Protein AF-A0A7C6WSE7-F1 (afdb_monomer_lite)

Secondary structure (DSSP, 8-state):
---TT--S----HHHHHHHHH--SS-----PPPTTTHHHHHHHHHHHHHHHHHHHTTTSTTHHHHHHHHHHHHHHHHHHHH--GGGTT-PPPTT---------TTT-GGGTS-PPP---SS-TTS-------TTSPPHHHHHHHHHHHS--

Sequence (151 aa):
MLQEGLYEQVIHELLAKQLEHDTQFDKVVDSIDEAEAFQVLTAYVSEVLQKGLFHLQGSKESLKAQIALCNDIIALVRKATCDAQYEPSAIDDRAQQLLALFHKQNSPYALTKESIPRPVTSLSASSLFTGSVHEPRLHVEFQKEIQSSDR

pLDDT: mean 84.42, std 9.94, range [54.88, 95.62]

Foldseek 3Di:
DDDPDDPLADCDPVNVVVVVPDPPDDDDDDDDDPVCCVVSVVVNVVVVLVVVLVVLPDDPCSLVVNLVVVQVVLVVVCVVVVDPVSVPVRDDPVSDDDQADDDCVPDPCVVDVDDQLAAPDDPVDDDDCPPDPPDDDPVSNVVSCVRRDDD

Radius of gyration: 21.93 Å; chains: 1; bounding box: 42×46×64 Å

Structure (mmCIF, N/CA/C/O backbone):
data_AF-A0A7C6WSE7-F1
#
_entry.id   AF-A0A7C6WSE7-F1
#
loop_
_atom_site.group_PDB
_atom_site.id
_atom_site.type_symbol
_atom_site.label_atom_id
_atom_site.label_alt_id
_atom_site.label_comp_id
_atom_site.label_asym_id
_atom_site.label_entity_id
_atom_site.label_seq_id
_atom_site.pdbx_PDB_ins_code
_atom_site.Cartn_x
_atom_site.Cartn_y
_atom_site.Cartn_z
_atom_site.occupancy
_atom_site.B_iso_or_equiv
_atom_site.auth_seq_id
_atom_site.auth_comp_id
_atom_site.auth_asym_id
_atom_site.auth_atom_id
_atom_site.pdbx_PDB_model_num
ATOM 1 N N . MET A 1 1 ? 2.726 15.880 -21.199 1.00 70.50 1 MET A N 1
ATOM 2 C CA . MET A 1 1 ? 4.090 16.272 -21.600 1.00 70.50 1 MET A CA 1
ATOM 3 C C . MET A 1 1 ? 5.019 15.765 -20.523 1.00 70.50 1 MET A C 1
ATOM 5 O O . MET A 1 1 ? 4.637 15.859 -19.359 1.00 70.50 1 MET A O 1
ATOM 9 N N . LEU A 1 2 ? 6.141 15.164 -20.912 1.00 85.19 2 LEU A N 1
ATOM 10 C CA . LEU A 1 2 ? 7.177 14.746 -19.971 1.00 85.19 2 LEU A CA 1
ATOM 11 C C . LEU A 1 2 ? 7.761 15.979 -19.271 1.00 85.19 2 LEU A C 1
ATOM 13 O O . LEU A 1 2 ? 7.714 17.087 -19.807 1.00 85.19 2 LEU A O 1
ATOM 17 N N . GLN A 1 3 ? 8.241 15.787 -18.048 1.00 87.12 3 GLN A N 1
ATOM 18 C CA . GLN A 1 3 ? 8.895 16.825 -17.259 1.00 87.12 3 GLN A CA 1
ATOM 19 C C . GLN A 1 3 ? 10.240 16.294 -16.775 1.00 87.12 3 GLN A C 1
ATOM 21 O O . GLN A 1 3 ? 10.383 15.097 -16.527 1.00 87.12 3 GLN A O 1
ATOM 26 N N . GLU A 1 4 ? 11.218 17.185 -16.646 1.00 87.75 4 GLU A N 1
ATOM 27 C CA . GLU A 1 4 ? 12.493 16.853 -16.014 1.00 87.75 4 GLU A CA 1
ATOM 28 C C . GLU A 1 4 ? 12.285 16.497 -14.535 1.00 87.75 4 GLU A C 1
ATOM 30 O O . GLU A 1 4 ? 11.332 16.951 -13.897 1.00 87.75 4 GLU A O 1
ATOM 35 N N . GLY A 1 5 ? 13.197 15.698 -13.979 1.00 89.50 5 GLY A N 1
ATOM 36 C CA . GLY A 1 5 ? 13.173 15.323 -12.564 1.00 89.50 5 GLY A CA 1
ATOM 37 C C . GLY A 1 5 ? 12.384 14.053 -12.230 1.00 89.50 5 GLY A C 1
ATOM 38 O O . GLY A 1 5 ? 12.143 13.787 -11.054 1.00 89.50 5 GLY A O 1
ATOM 39 N N . LEU A 1 6 ? 11.980 13.264 -13.230 1.00 91.12 6 LEU A N 1
ATOM 40 C CA . LEU A 1 6 ? 11.423 11.927 -13.010 1.00 91.12 6 LEU A CA 1
ATOM 41 C C . LEU A 1 6 ? 12.555 10.942 -12.683 1.00 91.12 6 LEU A C 1
ATOM 43 O O . LEU A 1 6 ? 13.423 10.696 -13.519 1.00 91.12 6 LEU A O 1
ATOM 47 N N . TYR A 1 7 ? 12.527 10.371 -11.478 1.00 91.25 7 TYR A N 1
ATOM 48 C CA . TYR A 1 7 ? 13.518 9.411 -10.987 1.00 91.25 7 TYR A CA 1
ATOM 49 C C . TYR A 1 7 ? 12.831 8.190 -10.371 1.00 91.25 7 TYR A C 1
ATOM 51 O O . TYR A 1 7 ? 11.758 8.322 -9.784 1.00 91.25 7 TYR A O 1
ATOM 59 N N . GLU A 1 8 ? 13.460 7.019 -10.522 1.00 89.50 8 GLU A N 1
ATOM 60 C CA . GLU A 1 8 ? 13.065 5.755 -9.870 1.00 89.50 8 GLU A CA 1
ATOM 61 C C . GLU A 1 8 ? 11.589 5.361 -10.086 1.00 89.50 8 GLU A C 1
ATOM 63 O O . GLU A 1 8 ? 10.931 4.798 -9.214 1.00 89.50 8 GLU A O 1
ATOM 68 N N . GLN A 1 9 ? 11.048 5.658 -11.272 1.00 91.62 9 GLN A N 1
ATOM 69 C CA . GLN A 1 9 ? 9.671 5.317 -11.626 1.00 91.62 9 GLN A CA 1
ATOM 70 C C . GLN A 1 9 ? 9.589 4.007 -12.404 1.00 91.62 9 GLN A C 1
ATOM 72 O O . GLN A 1 9 ? 10.356 3.764 -13.337 1.00 91.62 9 GLN A O 1
ATOM 77 N N . VAL A 1 10 ? 8.573 3.200 -12.094 1.00 95.62 10 VAL A N 1
ATOM 78 C CA . VAL A 1 10 ? 8.198 2.069 -12.946 1.00 95.62 10 VAL A CA 1
ATOM 79 C C . VAL A 1 10 ? 7.680 2.603 -14.281 1.00 95.62 10 VAL A C 1
ATOM 81 O O . VAL A 1 10 ? 6.714 3.370 -14.333 1.00 95.62 10 VAL A O 1
ATOM 84 N N . ILE A 1 11 ? 8.298 2.163 -15.378 1.00 94.94 11 ILE A N 1
ATOM 85 C CA . ILE A 1 11 ? 7.869 2.512 -16.734 1.00 94.94 11 ILE A CA 1
ATOM 86 C C . ILE A 1 11 ? 6.569 1.767 -17.059 1.00 94.94 11 ILE A C 1
ATOM 88 O O . ILE A 1 11 ? 6.568 0.630 -17.524 1.00 94.94 11 ILE A O 1
ATOM 92 N N . HIS A 1 12 ? 5.440 2.421 -16.801 1.00 93.94 12 HIS A N 1
ATOM 93 C CA . HIS A 1 12 ? 4.106 1.923 -17.130 1.00 93.94 12 HIS A CA 1
ATOM 94 C C . HIS A 1 12 ? 3.700 2.268 -18.571 1.00 93.94 12 HIS A C 1
ATOM 96 O O . HIS A 1 12 ? 4.307 3.124 -19.208 1.00 93.94 12 HIS A O 1
ATOM 102 N N . GLU A 1 13 ? 2.618 1.671 -19.079 1.00 94.06 13 GLU A N 1
ATOM 103 C CA . GLU A 1 13 ? 2.243 1.737 -20.505 1.00 94.06 13 GLU A CA 1
ATOM 104 C C . GLU A 1 13 ? 2.190 3.166 -21.082 1.00 94.06 13 GLU A C 1
ATOM 106 O O . GLU A 1 13 ? 2.736 3.437 -22.151 1.00 94.06 13 GLU A O 1
ATOM 111 N N . LEU A 1 14 ? 1.561 4.106 -20.366 1.00 92.56 14 LEU A N 1
ATOM 112 C CA . LEU A 1 14 ? 1.507 5.507 -20.798 1.00 92.56 14 LEU A CA 1
ATOM 113 C C . LEU A 1 14 ? 2.893 6.179 -20.819 1.00 92.56 14 LEU A C 1
ATOM 115 O O . LEU A 1 14 ? 3.176 6.928 -21.752 1.00 92.56 14 LEU A O 1
ATOM 119 N N . LEU A 1 15 ? 3.746 5.912 -19.824 1.00 93.94 15 LEU A N 1
ATOM 120 C CA . LEU A 1 15 ? 5.091 6.483 -19.745 1.00 93.94 15 LEU A CA 1
ATOM 121 C C . LEU A 1 15 ? 5.992 5.886 -20.831 1.00 93.94 15 LEU A C 1
ATOM 123 O O . LEU A 1 15 ? 6.702 6.633 -21.491 1.00 93.94 15 LEU A O 1
ATOM 127 N N . ALA A 1 16 ? 5.893 4.579 -21.094 1.00 94.00 16 ALA A N 1
ATOM 128 C CA . ALA A 1 16 ? 6.590 3.923 -22.201 1.00 94.00 16 ALA A CA 1
ATOM 129 C C . ALA A 1 16 ? 6.277 4.611 -23.539 1.00 94.00 16 ALA A C 1
ATOM 131 O O . ALA A 1 16 ? 7.186 5.058 -24.234 1.00 94.00 16 ALA A O 1
ATOM 132 N N . LYS A 1 17 ? 4.985 4.807 -23.839 1.00 93.12 17 LYS A N 1
ATOM 133 C CA . LYS A 1 17 ? 4.539 5.527 -25.041 1.00 93.12 17 LYS A CA 1
ATOM 134 C C . LYS A 1 17 ? 5.096 6.949 -25.089 1.00 93.12 17 LYS A C 1
ATOM 136 O O . LYS A 1 17 ? 5.574 7.379 -26.131 1.00 93.12 17 LYS A O 1
ATOM 141 N N . GLN A 1 18 ? 5.058 7.690 -23.985 1.00 92.62 18 GLN A N 1
ATOM 142 C CA . GLN A 1 18 ? 5.610 9.048 -23.943 1.00 92.62 18 GLN A CA 1
ATOM 143 C C . GLN A 1 18 ? 7.127 9.064 -24.199 1.00 92.62 18 GLN A C 1
ATOM 145 O O . GLN A 1 18 ? 7.584 9.862 -25.009 1.00 92.62 18 GLN A O 1
ATOM 150 N N . LEU A 1 19 ? 7.882 8.147 -23.587 1.00 92.50 19 LEU A N 1
ATOM 151 C CA . LEU A 1 19 ? 9.338 8.010 -23.744 1.00 92.50 19 LEU A CA 1
ATOM 152 C C . LEU A 1 19 ? 9.778 7.497 -25.127 1.00 92.50 19 LEU A C 1
ATOM 154 O O . LEU A 1 19 ? 10.969 7.535 -25.438 1.00 92.50 19 LEU A O 1
ATOM 158 N N . GLU A 1 20 ? 8.869 6.929 -25.918 1.00 90.88 20 GLU A N 1
ATOM 159 C CA . GLU A 1 20 ? 9.123 6.513 -27.305 1.00 90.88 20 GLU A CA 1
ATOM 160 C C . GLU A 1 20 ? 8.914 7.653 -28.304 1.00 90.88 20 GLU A C 1
ATOM 162 O O . GLU A 1 20 ? 9.624 7.729 -29.304 1.00 90.88 20 GLU A O 1
ATOM 167 N N . HIS A 1 21 ? 7.933 8.523 -28.052 1.00 88.31 21 HIS A N 1
ATOM 168 C CA . HIS A 1 21 ? 7.556 9.589 -28.983 1.00 88.31 21 HIS A CA 1
ATOM 169 C C . HIS A 1 21 ? 8.295 10.905 -28.721 1.00 88.31 21 HIS A C 1
ATOM 171 O O . HIS A 1 21 ? 8.381 11.741 -29.620 1.00 88.31 21 HIS A O 1
ATOM 177 N N . ASP A 1 22 ? 8.790 11.114 -27.502 1.00 86.06 22 ASP A N 1
ATOM 178 C CA . ASP A 1 22 ? 9.491 12.335 -27.128 1.00 86.06 22 ASP A CA 1
ATOM 179 C C . ASP A 1 22 ? 10.989 12.226 -27.440 1.00 86.06 22 ASP A C 1
ATOM 181 O O . ASP A 1 22 ? 11.687 11.352 -26.931 1.00 86.06 22 ASP A O 1
ATOM 185 N N . THR A 1 23 ? 11.478 13.118 -28.301 1.00 86.69 23 THR A N 1
ATOM 186 C CA . THR A 1 23 ? 12.893 13.207 -28.692 1.00 86.69 23 THR A CA 1
ATOM 187 C C . THR A 1 23 ? 13.626 14.346 -27.982 1.00 86.69 23 THR A C 1
ATOM 189 O O . THR A 1 23 ? 14.769 14.632 -28.328 1.00 86.69 23 THR A O 1
ATOM 192 N N . GLN A 1 24 ? 12.962 15.067 -27.072 1.00 90.75 24 GLN A N 1
ATOM 193 C CA . GLN A 1 24 ? 13.531 16.228 -26.378 1.00 90.75 24 GLN A CA 1
ATOM 194 C C . GLN A 1 24 ? 14.354 15.834 -25.149 1.00 90.75 24 GLN A C 1
ATOM 196 O O . GLN A 1 24 ? 15.184 16.624 -24.705 1.00 90.75 24 GLN A O 1
ATOM 201 N N . PHE A 1 25 ? 14.137 14.631 -24.616 1.00 89.81 25 PHE A N 1
ATOM 202 C CA . PHE A 1 25 ? 14.774 14.146 -23.397 1.00 89.81 25 PHE A CA 1
ATOM 203 C C . PHE A 1 25 ? 15.613 12.898 -23.670 1.00 89.81 25 PHE A C 1
ATOM 205 O O . PHE A 1 25 ? 15.157 11.963 -24.330 1.00 89.81 25 PHE A O 1
ATOM 212 N N . ASP A 1 26 ? 16.812 12.854 -23.093 1.00 89.75 26 ASP A N 1
ATOM 213 C CA . ASP A 1 26 ? 17.564 11.611 -22.938 1.00 89.75 26 ASP A CA 1
ATOM 214 C C . ASP A 1 26 ? 17.009 10.808 -21.753 1.00 89.75 26 ASP A C 1
ATOM 216 O O . ASP A 1 26 ? 16.529 11.370 -20.766 1.00 89.75 26 ASP A O 1
ATOM 220 N N . LYS A 1 27 ? 17.091 9.477 -21.834 1.00 90.31 27 LYS A N 1
ATOM 221 C CA . LYS A 1 27 ? 16.640 8.568 -20.773 1.00 90.31 27 LYS A CA 1
ATOM 222 C C . LYS A 1 27 ? 17.740 7.598 -20.375 1.00 90.31 27 LYS A C 1
ATOM 224 O O . LYS A 1 27 ? 18.434 7.050 -21.227 1.00 90.31 27 LYS A O 1
ATOM 229 N N . VAL A 1 28 ? 17.839 7.346 -19.076 1.00 93.19 28 VAL A N 1
ATOM 230 C CA . VAL A 1 28 ? 18.650 6.270 -18.506 1.00 93.19 28 VAL A CA 1
ATOM 231 C C . VAL A 1 28 ? 17.679 5.267 -17.911 1.00 93.19 28 VAL A C 1
ATOM 233 O O . VAL A 1 28 ? 16.859 5.627 -17.071 1.00 93.19 28 VAL A O 1
ATOM 236 N N . VAL A 1 29 ? 17.726 4.032 -18.401 1.00 93.81 29 VAL A N 1
ATOM 237 C CA . VAL A 1 29 ? 16.833 2.957 -17.969 1.00 93.81 29 VAL A CA 1
ATOM 238 C C . VAL A 1 29 ? 17.660 1.721 -17.669 1.00 93.81 29 VAL A C 1
ATOM 240 O O . VAL A 1 29 ? 18.611 1.424 -18.391 1.00 93.81 29 VAL A O 1
ATOM 243 N N . ASP A 1 30 ? 17.271 1.009 -16.623 1.00 94.75 30 ASP A N 1
ATOM 244 C CA . ASP A 1 30 ? 17.809 -0.301 -16.286 1.00 94.75 30 ASP A CA 1
ATOM 245 C C . ASP A 1 30 ? 16.649 -1.255 -15.979 1.00 94.75 30 ASP A C 1
ATOM 247 O O . ASP A 1 30 ? 15.498 -0.831 -15.816 1.00 94.75 30 ASP A O 1
ATOM 251 N N . SER A 1 31 ? 16.937 -2.550 -15.950 1.00 95.00 31 SER A N 1
ATOM 252 C CA . SER A 1 31 ? 15.967 -3.553 -15.518 1.00 95.00 31 SER A CA 1
ATOM 253 C C . SER A 1 31 ? 15.692 -3.402 -14.023 1.00 95.00 31 SER A C 1
ATOM 255 O O . SER A 1 31 ? 16.561 -2.990 -13.260 1.00 95.00 31 SER A O 1
ATOM 257 N N . ILE A 1 32 ? 14.479 -3.754 -13.592 1.00 94.81 32 ILE A N 1
ATOM 258 C CA . ILE A 1 32 ? 14.171 -3.825 -12.161 1.00 94.81 32 ILE A CA 1
ATOM 259 C C . ILE A 1 32 ? 15.034 -4.936 -11.552 1.00 94.81 32 ILE A C 1
ATOM 261 O O . ILE A 1 32 ? 14.975 -6.073 -12.023 1.00 94.81 32 ILE A O 1
ATOM 265 N N . ASP A 1 33 ? 15.812 -4.607 -10.520 1.00 94.88 33 ASP A N 1
ATOM 266 C CA . ASP A 1 33 ? 16.608 -5.581 -9.770 1.00 94.88 33 ASP A CA 1
ATOM 267 C C . ASP A 1 33 ? 15.681 -6.625 -9.131 1.00 94.88 33 ASP A C 1
ATOM 269 O O . ASP A 1 33 ? 14.725 -6.280 -8.435 1.00 94.88 33 ASP A O 1
ATOM 273 N N . GLU A 1 34 ? 15.952 -7.911 -9.357 1.00 94.94 34 GLU A N 1
ATOM 274 C CA . GLU A 1 34 ? 15.141 -9.009 -8.825 1.00 94.94 34 GLU A CA 1
ATOM 275 C C . GLU A 1 34 ? 15.064 -9.008 -7.289 1.00 94.94 34 GLU A C 1
ATOM 277 O O . GLU A 1 34 ? 14.021 -9.357 -6.731 1.00 94.94 34 GLU A O 1
ATOM 282 N N . ALA A 1 35 ? 16.129 -8.588 -6.597 1.00 95.50 35 ALA A N 1
ATOM 283 C CA . ALA A 1 35 ? 16.177 -8.524 -5.138 1.00 95.50 35 ALA A CA 1
ATOM 284 C C . ALA A 1 35 ? 15.305 -7.391 -4.568 1.00 95.50 35 ALA A C 1
ATOM 286 O O . ALA A 1 35 ? 14.779 -7.516 -3.459 1.00 95.50 35 ALA A O 1
ATOM 287 N N . GLU A 1 36 ? 15.107 -6.313 -5.329 1.00 92.62 36 GLU A N 1
ATOM 288 C CA . GLU A 1 36 ? 14.310 -5.144 -4.927 1.00 92.62 36 GLU A CA 1
ATOM 289 C C . GLU A 1 36 ? 12.925 -5.100 -5.597 1.00 92.62 36 GLU A C 1
ATOM 291 O O . GLU A 1 36 ? 12.057 -4.315 -5.202 1.00 92.62 36 GLU A O 1
ATOM 296 N N . ALA A 1 37 ? 12.666 -5.985 -6.567 1.00 94.75 37 ALA A N 1
ATOM 297 C CA . ALA A 1 37 ? 11.457 -5.995 -7.386 1.00 94.75 37 ALA A CA 1
ATOM 298 C C . ALA A 1 37 ? 10.170 -5.997 -6.557 1.00 94.75 37 ALA A C 1
ATOM 300 O O . ALA A 1 37 ? 9.218 -5.288 -6.886 1.00 94.75 37 ALA A O 1
ATOM 301 N N . PHE A 1 38 ? 10.138 -6.751 -5.454 1.00 93.81 38 PHE A N 1
ATOM 302 C CA . PHE A 1 38 ? 8.984 -6.776 -4.556 1.00 93.81 38 PHE A CA 1
ATOM 303 C C . PHE A 1 38 ? 8.647 -5.381 -4.009 1.00 93.81 38 PHE A C 1
ATOM 305 O O . PHE A 1 38 ? 7.477 -4.998 -3.993 1.00 93.81 38 PHE A O 1
ATOM 312 N N . GLN A 1 39 ? 9.651 -4.610 -3.587 1.00 94.44 39 GLN A N 1
ATOM 313 C CA . GLN A 1 39 ? 9.448 -3.277 -3.019 1.00 94.44 39 GLN A CA 1
ATOM 314 C C . GLN A 1 39 ? 9.002 -2.288 -4.100 1.00 94.44 39 GLN A C 1
ATOM 316 O O . GLN A 1 39 ? 7.986 -1.611 -3.927 1.00 94.44 39 GLN A O 1
ATOM 321 N N . VAL A 1 40 ? 9.701 -2.272 -5.239 1.00 95.12 40 VAL A N 1
ATOM 322 C CA . VAL A 1 40 ? 9.418 -1.375 -6.371 1.00 95.12 40 VAL A CA 1
ATOM 323 C C . VAL A 1 40 ? 8.007 -1.603 -6.926 1.00 95.12 40 VAL A C 1
ATOM 325 O O . VAL A 1 40 ? 7.226 -0.660 -7.077 1.00 95.12 40 VAL A O 1
ATOM 328 N N . LEU A 1 41 ? 7.632 -2.861 -7.182 1.00 95.56 41 LEU A N 1
ATOM 329 C 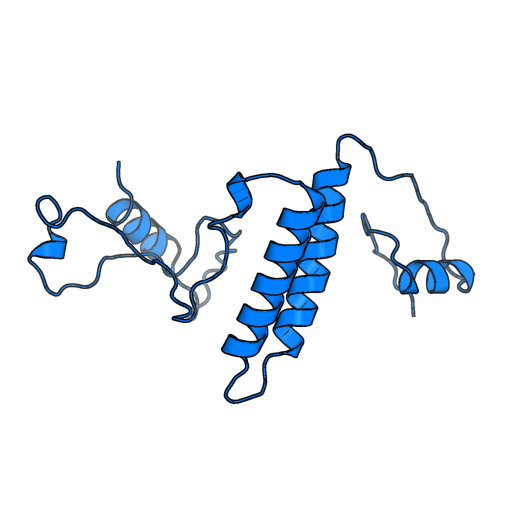CA . LEU A 1 41 ? 6.315 -3.198 -7.730 1.00 95.56 41 LEU A CA 1
ATOM 330 C C . LEU A 1 41 ? 5.192 -2.946 -6.719 1.00 95.56 41 LEU A C 1
ATOM 332 O O . LEU A 1 41 ? 4.132 -2.445 -7.099 1.00 95.56 41 LEU A O 1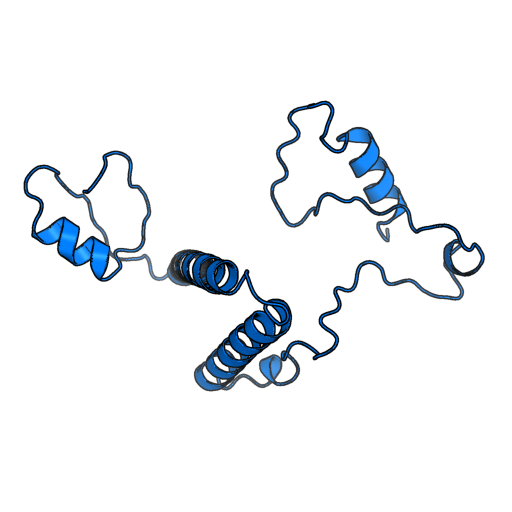
ATOM 336 N N . THR A 1 42 ? 5.418 -3.233 -5.433 1.00 94.88 42 THR A N 1
ATOM 337 C CA . THR A 1 42 ? 4.431 -2.946 -4.380 1.00 94.88 42 THR A CA 1
ATOM 338 C C . THR A 1 42 ? 4.183 -1.446 -4.250 1.00 94.88 42 THR A C 1
ATOM 340 O O . THR A 1 42 ? 3.027 -1.034 -4.128 1.00 94.88 42 THR A O 1
ATOM 343 N N . ALA A 1 43 ? 5.230 -0.618 -4.322 1.00 93.38 43 ALA A N 1
ATOM 344 C CA . ALA A 1 43 ? 5.099 0.836 -4.285 1.00 93.38 43 ALA A CA 1
ATOM 345 C C . ALA A 1 43 ? 4.269 1.358 -5.469 1.00 93.38 43 ALA A C 1
ATOM 347 O O . ALA A 1 43 ? 3.300 2.093 -5.266 1.00 93.38 43 ALA A O 1
ATOM 348 N N . TYR A 1 44 ? 4.578 0.903 -6.688 1.00 95.12 44 TYR A N 1
ATOM 349 C CA . TYR A 1 44 ? 3.836 1.289 -7.889 1.00 95.12 44 TYR A CA 1
ATOM 350 C C . TYR A 1 44 ? 2.357 0.881 -7.823 1.00 95.12 44 TYR A C 1
ATOM 352 O O . TYR A 1 44 ? 1.466 1.705 -8.044 1.00 95.12 44 TYR A O 1
ATOM 360 N N . VAL A 1 45 ? 2.068 -0.375 -7.465 1.00 95.19 45 VAL A N 1
ATOM 361 C CA . VAL A 1 45 ? 0.682 -0.849 -7.325 1.00 95.19 45 VAL A CA 1
ATOM 362 C C . VAL A 1 45 ? -0.049 -0.062 -6.238 1.00 95.19 45 VAL A C 1
ATOM 364 O O . VAL A 1 45 ? -1.190 0.345 -6.448 1.00 95.19 45 VAL A O 1
ATOM 367 N N . SER A 1 46 ? 0.603 0.228 -5.110 1.00 94.06 46 SER A N 1
ATOM 368 C CA . SER A 1 46 ? 0.014 1.027 -4.028 1.00 94.06 46 SER A CA 1
ATOM 369 C C . SER A 1 46 ? -0.376 2.432 -4.488 1.00 94.06 46 SER A C 1
ATOM 371 O O . SER A 1 46 ? -1.430 2.930 -4.092 1.00 94.06 46 SER A O 1
ATOM 373 N N . GLU A 1 47 ? 0.430 3.071 -5.338 1.00 93.19 47 GLU A N 1
ATOM 374 C CA . GLU A 1 47 ? 0.103 4.375 -5.922 1.00 93.19 47 GLU A CA 1
ATOM 375 C C . GLU A 1 47 ? -1.137 4.293 -6.827 1.00 93.19 47 GLU A C 1
ATOM 377 O O . GLU A 1 47 ? -2.052 5.118 -6.724 1.00 93.19 47 GLU A O 1
ATOM 382 N N . VAL A 1 48 ? -1.206 3.274 -7.689 1.00 94.75 48 VAL A N 1
ATOM 383 C CA . VAL A 1 48 ? -2.363 3.038 -8.568 1.00 94.75 48 VAL A CA 1
ATOM 384 C C . VAL A 1 48 ? -3.631 2.792 -7.746 1.00 94.75 48 VAL A C 1
ATOM 386 O O . VAL A 1 48 ? -4.672 3.393 -8.025 1.00 94.75 48 VAL A O 1
ATOM 389 N N . LEU A 1 49 ? -3.545 1.962 -6.703 1.00 94.75 49 LEU A N 1
ATOM 390 C CA . LEU A 1 49 ? -4.666 1.668 -5.811 1.00 94.75 49 LEU A CA 1
ATOM 391 C C . LEU A 1 49 ? -5.150 2.912 -5.068 1.00 94.75 49 LEU A C 1
ATOM 393 O O . LEU A 1 49 ? -6.355 3.147 -5.008 1.00 94.75 49 LEU A O 1
ATOM 397 N N . GLN A 1 50 ? -4.240 3.749 -4.564 1.00 93.06 50 GLN A N 1
ATOM 398 C CA . GLN A 1 50 ? -4.601 5.015 -3.921 1.00 93.06 50 GLN A CA 1
ATOM 399 C C . GLN A 1 50 ? -5.366 5.938 -4.873 1.00 93.06 50 GLN A C 1
ATOM 401 O O . GLN A 1 50 ? -6.417 6.459 -4.500 1.00 93.06 50 GLN A O 1
ATOM 406 N N . LYS A 1 51 ? -4.894 6.101 -6.117 1.00 91.38 51 LYS A N 1
ATOM 407 C CA . LYS A 1 51 ? -5.589 6.906 -7.138 1.00 91.38 51 LYS A CA 1
ATOM 408 C C . LYS A 1 51 ? -6.975 6.342 -7.459 1.00 91.38 51 LYS A C 1
ATOM 410 O O . LYS A 1 51 ? -7.938 7.104 -7.542 1.00 91.38 51 LYS A O 1
ATOM 415 N N . GLY A 1 52 ? -7.090 5.020 -7.595 1.00 91.12 52 GLY A N 1
ATOM 416 C CA . GLY A 1 52 ? -8.365 4.339 -7.831 1.00 91.12 52 GLY A CA 1
ATOM 417 C C . GLY A 1 52 ? -9.357 4.533 -6.681 1.00 91.12 52 GLY A C 1
ATOM 418 O O . GLY A 1 52 ? -10.486 4.964 -6.905 1.00 91.12 52 GLY A O 1
ATOM 419 N N . LEU A 1 53 ? -8.925 4.297 -5.440 1.00 91.81 53 LEU A N 1
ATOM 420 C CA . LEU A 1 53 ? -9.748 4.486 -4.241 1.00 91.81 53 LEU A CA 1
ATOM 421 C C . LEU A 1 53 ? -10.159 5.950 -4.044 1.00 91.81 53 LEU A C 1
ATOM 423 O O . LEU A 1 53 ? -11.303 6.219 -3.668 1.00 91.81 53 LEU A O 1
ATOM 427 N N . PHE A 1 54 ? -9.257 6.897 -4.325 1.00 89.81 54 PHE A N 1
ATOM 428 C CA . PHE A 1 54 ? -9.555 8.328 -4.295 1.00 89.81 54 PHE A CA 1
ATOM 429 C C . PHE A 1 54 ? -10.628 8.698 -5.324 1.00 89.81 54 PHE A C 1
ATOM 431 O O . PHE A 1 54 ? -11.556 9.429 -4.998 1.00 89.81 54 PHE A O 1
ATOM 438 N N . HIS A 1 55 ? -10.568 8.139 -6.535 1.00 88.94 55 HIS A N 1
ATOM 439 C CA . HIS A 1 55 ? -11.578 8.386 -7.567 1.00 88.94 55 HIS A CA 1
ATOM 440 C C . HIS A 1 55 ? -12.979 7.872 -7.189 1.00 88.94 55 HIS A C 1
ATOM 442 O O . HIS A 1 55 ? -13.981 8.430 -7.626 1.00 88.94 55 HIS A O 1
ATOM 448 N N . LEU A 1 56 ? -13.066 6.841 -6.343 1.00 88.06 56 LEU A N 1
ATOM 449 C CA . LEU A 1 56 ? -14.340 6.338 -5.816 1.00 88.06 56 LEU A CA 1
ATOM 450 C C . LEU A 1 56 ? -14.958 7.252 -4.737 1.00 88.06 56 LEU A C 1
ATOM 452 O O . LEU A 1 56 ? -16.096 7.026 -4.313 1.00 88.06 56 LEU A O 1
ATOM 456 N N . GLN A 1 57 ? -14.248 8.289 -4.280 1.00 80.94 57 GLN A N 1
ATOM 457 C CA . GLN A 1 57 ? -14.804 9.299 -3.380 1.00 80.94 57 GLN A CA 1
ATOM 458 C C . GLN A 1 57 ? -15.788 10.197 -4.147 1.00 80.94 57 GLN A C 1
ATOM 460 O O . GLN A 1 57 ? -15.450 10.750 -5.187 1.00 80.94 57 GLN A O 1
ATOM 465 N N . GLY A 1 58 ? -17.012 10.373 -3.633 1.00 69.75 58 GLY A N 1
ATOM 466 C CA . GLY A 1 58 ? -17.977 11.309 -4.237 1.00 69.75 58 GLY A CA 1
ATOM 467 C C . GLY A 1 58 ? -19.449 10.899 -4.198 1.00 69.75 58 GLY A C 1
ATOM 468 O O . GLY A 1 58 ? -20.305 11.695 -4.576 1.00 69.75 58 GLY A O 1
ATOM 469 N N . SER A 1 59 ? -19.781 9.697 -3.719 1.00 69.56 59 SER A N 1
ATOM 470 C CA . SER A 1 59 ? -21.168 9.241 -3.556 1.00 69.56 59 SER A CA 1
ATOM 471 C C . SER A 1 59 ? -21.493 8.903 -2.097 1.00 69.56 59 SER A C 1
ATOM 473 O O . SER A 1 59 ? -20.600 8.736 -1.267 1.00 69.56 59 SER A O 1
ATOM 475 N N . LYS A 1 60 ? -22.789 8.760 -1.780 1.00 64.44 60 LYS A N 1
ATOM 476 C CA . LYS A 1 60 ? -23.259 8.308 -0.455 1.00 64.44 60 LYS A CA 1
ATOM 477 C C . LYS A 1 60 ? -22.772 6.897 -0.081 1.00 64.44 60 LYS A C 1
ATOM 479 O O . LYS A 1 60 ? -22.853 6.536 1.087 1.00 64.44 60 LYS A O 1
ATOM 484 N N . GLU A 1 61 ? -22.266 6.124 -1.044 1.00 76.31 61 GLU A N 1
ATOM 485 C CA . GLU A 1 61 ? -21.780 4.748 -0.863 1.00 76.31 61 GLU A CA 1
ATOM 486 C C . GLU A 1 61 ? -20.281 4.594 -1.185 1.00 76.31 61 GLU A C 1
ATOM 488 O O . GLU A 1 61 ? -19.806 3.479 -1.401 1.00 76.31 61 GLU A O 1
ATOM 493 N N . SER A 1 62 ? -19.517 5.694 -1.206 1.00 85.31 62 SER A N 1
ATOM 494 C CA . SER A 1 62 ? -18.088 5.688 -1.566 1.00 85.31 62 SER A CA 1
ATOM 495 C C . SER A 1 62 ? -17.272 4.668 -0.768 1.00 85.31 62 SER A C 1
ATOM 497 O O . SER A 1 62 ? -16.482 3.923 -1.344 1.00 85.31 62 SER A O 1
ATOM 499 N N . LEU A 1 63 ? -17.517 4.565 0.541 1.00 88.62 63 LEU A N 1
ATOM 500 C CA . LEU A 1 63 ? -16.814 3.628 1.417 1.00 88.62 63 LEU A CA 1
ATOM 501 C C . LEU A 1 63 ? -17.111 2.162 1.067 1.00 88.62 63 LEU A C 1
ATOM 503 O O . LEU A 1 63 ? -16.207 1.333 1.058 1.00 88.62 63 LEU A O 1
ATOM 507 N N . LYS A 1 64 ? -18.362 1.838 0.722 1.00 90.75 64 LYS A N 1
ATOM 508 C CA . LYS A 1 64 ? -18.748 0.474 0.338 1.00 90.75 64 LYS A CA 1
ATOM 509 C C . LYS A 1 64 ? -18.088 0.067 -0.980 1.00 90.75 64 LYS A C 1
ATOM 511 O O . LYS A 1 64 ? -17.593 -1.049 -1.093 1.00 90.75 64 LYS A O 1
ATOM 516 N N . ALA A 1 65 ? -18.042 0.981 -1.951 1.00 91.31 65 ALA A N 1
ATOM 517 C CA . ALA A 1 65 ? -17.359 0.753 -3.224 1.00 91.31 65 ALA A CA 1
ATOM 518 C C . ALA A 1 65 ? -15.843 0.563 -3.041 1.00 91.31 65 ALA A C 1
ATOM 520 O O . ALA A 1 65 ? -15.252 -0.317 -3.662 1.00 91.31 65 ALA A O 1
ATOM 521 N N . GLN A 1 66 ? -15.221 1.344 -2.153 1.00 91.88 66 GLN A N 1
ATOM 522 C CA . GLN A 1 66 ? -13.806 1.193 -1.805 1.00 91.88 66 GLN A CA 1
ATOM 523 C C . GLN A 1 66 ? -13.516 -0.165 -1.155 1.00 91.88 66 GLN A C 1
ATOM 525 O O . GLN A 1 66 ? -12.571 -0.841 -1.551 1.00 91.88 66 GLN A O 1
ATOM 530 N N . ILE A 1 67 ? -14.348 -0.597 -0.203 1.00 92.38 67 ILE A N 1
ATOM 531 C CA . ILE A 1 67 ? -14.203 -1.904 0.455 1.00 92.38 67 ILE A CA 1
ATOM 532 C C . ILE A 1 67 ? -14.377 -3.047 -0.540 1.00 92.38 67 ILE A C 1
ATOM 534 O O . ILE A 1 67 ? -13.595 -3.994 -0.509 1.00 92.38 67 ILE A O 1
ATOM 538 N N . ALA A 1 68 ? -15.355 -2.945 -1.443 1.00 92.19 68 ALA A N 1
ATOM 539 C CA . ALA A 1 68 ? -15.555 -3.935 -2.495 1.00 92.19 68 ALA A CA 1
ATOM 540 C C . ALA A 1 68 ? -14.299 -4.079 -3.369 1.00 92.19 68 ALA A C 1
ATOM 542 O O . ALA A 1 68 ? -13.790 -5.187 -3.512 1.00 92.19 68 ALA A O 1
ATOM 543 N N . LEU A 1 69 ? -13.735 -2.962 -3.848 1.00 93.50 69 LEU A N 1
ATOM 544 C CA . LEU A 1 69 ? -12.497 -2.976 -4.631 1.00 93.50 69 LEU A CA 1
ATOM 545 C C . LEU A 1 69 ? -11.331 -3.609 -3.854 1.00 93.50 69 LEU A C 1
ATOM 547 O O . LEU A 1 69 ? -10.605 -4.440 -4.396 1.00 93.50 69 LEU A O 1
ATOM 551 N N . CYS A 1 70 ? -11.152 -3.247 -2.581 1.00 93.00 70 CYS A N 1
ATOM 552 C CA . CYS A 1 70 ? -10.111 -3.838 -1.739 1.00 93.00 70 CYS A CA 1
ATOM 553 C C . CYS A 1 70 ? -10.291 -5.356 -1.578 1.00 93.00 70 CYS A C 1
ATOM 555 O O . CYS A 1 70 ? -9.324 -6.105 -1.705 1.00 93.00 70 CYS A O 1
ATOM 557 N N . ASN A 1 71 ? -11.518 -5.820 -1.335 1.00 93.19 71 ASN A N 1
ATOM 558 C CA . ASN A 1 71 ? -11.818 -7.243 -1.191 1.00 93.19 71 ASN A CA 1
ATOM 559 C C . ASN A 1 71 ? -11.610 -8.020 -2.501 1.00 93.19 71 ASN A C 1
ATOM 561 O O . ASN A 1 71 ? -11.103 -9.143 -2.456 1.00 93.19 71 ASN A O 1
ATOM 565 N N . ASP A 1 72 ? -11.904 -7.420 -3.656 1.00 93.69 72 ASP A N 1
ATOM 566 C CA . ASP A 1 72 ? -11.601 -8.011 -4.965 1.00 93.69 72 ASP A CA 1
ATOM 567 C C . ASP A 1 72 ? -10.087 -8.198 -5.157 1.00 93.69 72 ASP A C 1
ATOM 569 O O . ASP A 1 72 ? -9.632 -9.251 -5.609 1.00 93.69 72 ASP A O 1
ATOM 573 N N . ILE A 1 73 ? -9.282 -7.212 -4.751 1.00 93.12 73 ILE A N 1
ATOM 574 C CA . ILE A 1 73 ? -7.815 -7.295 -4.810 1.00 93.12 73 ILE A CA 1
ATOM 575 C C . ILE A 1 73 ? -7.286 -8.373 -3.859 1.00 93.12 73 ILE A C 1
ATOM 577 O O . ILE A 1 73 ? -6.449 -9.180 -4.262 1.00 93.12 73 ILE A O 1
ATOM 581 N N . ILE A 1 74 ? -7.792 -8.441 -2.625 1.00 91.62 74 ILE A N 1
ATOM 582 C CA . ILE A 1 74 ? -7.422 -9.488 -1.656 1.00 91.62 74 ILE A CA 1
ATOM 583 C C . ILE A 1 74 ? -7.731 -10.877 -2.231 1.00 91.62 74 ILE A C 1
ATOM 585 O O . ILE A 1 74 ? -6.903 -11.787 -2.151 1.00 91.62 74 ILE A O 1
ATOM 589 N N . ALA A 1 75 ? -8.887 -11.038 -2.882 1.00 90.56 75 ALA A N 1
ATOM 590 C CA . ALA A 1 75 ? -9.256 -12.287 -3.537 1.00 90.56 75 ALA A CA 1
ATOM 591 C C . ALA A 1 75 ? -8.315 -12.645 -4.703 1.00 90.56 75 ALA A C 1
ATOM 593 O O . ALA A 1 75 ? -7.986 -13.824 -4.876 1.00 90.56 75 ALA A O 1
ATOM 594 N N . LEU A 1 76 ? -7.861 -11.657 -5.483 1.00 92.44 76 LEU A N 1
ATOM 595 C CA . LEU A 1 76 ? -6.869 -11.854 -6.545 1.00 92.44 76 LEU A CA 1
ATOM 596 C C . LEU A 1 76 ? -5.511 -12.290 -5.987 1.00 92.44 76 LEU A C 1
ATOM 598 O O . LEU A 1 76 ? -4.936 -13.247 -6.506 1.00 92.44 76 LEU A O 1
ATOM 602 N N . VAL A 1 77 ? -5.030 -11.648 -4.917 1.00 90.62 77 VAL A N 1
ATOM 603 C CA . VAL A 1 77 ? -3.776 -12.028 -4.243 1.00 90.62 77 VAL A CA 1
ATOM 604 C C . VAL A 1 77 ? -3.863 -13.467 -3.749 1.00 90.62 77 VAL A C 1
ATOM 606 O O . VAL A 1 77 ? -3.013 -14.277 -4.107 1.00 90.62 77 VAL A O 1
ATOM 609 N N . ARG A 1 78 ? -4.939 -13.822 -3.036 1.00 88.12 78 ARG A N 1
ATOM 610 C CA . ARG A 1 78 ? -5.182 -15.193 -2.562 1.00 88.12 78 ARG A CA 1
ATOM 611 C C . ARG A 1 78 ? -5.135 -16.215 -3.700 1.00 88.12 78 ARG A C 1
ATOM 613 O O . ARG A 1 78 ? -4.522 -17.272 -3.571 1.00 88.12 78 ARG A O 1
ATOM 620 N N . LYS A 1 79 ? -5.780 -15.906 -4.829 1.00 89.44 79 LYS A N 1
ATOM 621 C CA . LYS A 1 79 ? -5.794 -16.790 -6.002 1.00 89.44 79 LYS A CA 1
ATOM 622 C C . LYS A 1 79 ? -4.400 -16.954 -6.612 1.00 89.44 79 LYS A C 1
ATOM 624 O O . LYS A 1 79 ? -4.072 -18.045 -7.066 1.00 89.44 79 LYS A O 1
ATOM 629 N N . ALA A 1 80 ? -3.608 -15.885 -6.655 1.00 90.25 80 ALA A N 1
ATOM 630 C CA . ALA A 1 80 ? -2.271 -15.904 -7.237 1.00 90.25 80 ALA A CA 1
ATOM 631 C C . ALA A 1 80 ? -1.249 -16.629 -6.345 1.00 90.25 80 ALA A C 1
ATOM 633 O O . ALA A 1 80 ? -0.383 -17.324 -6.868 1.00 90.25 80 ALA A O 1
ATOM 634 N N . THR A 1 81 ? -1.354 -16.499 -5.019 1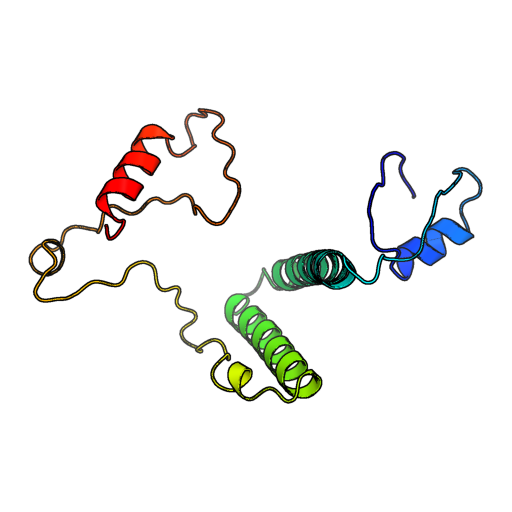.00 88.75 81 THR A N 1
ATOM 635 C CA . THR A 1 81 ? -0.393 -17.090 -4.073 1.00 88.75 81 THR A CA 1
ATOM 636 C C . THR A 1 81 ? -0.721 -18.529 -3.684 1.00 88.75 81 THR A C 1
ATOM 638 O O . THR A 1 81 ? 0.169 -19.244 -3.234 1.00 88.75 81 THR A O 1
ATOM 641 N N . CYS A 1 82 ? -1.977 -18.969 -3.851 1.00 83.88 82 CYS A N 1
ATOM 642 C CA . CYS A 1 82 ? -2.485 -20.237 -3.302 1.00 83.88 82 CYS A CA 1
ATOM 643 C C . CYS A 1 82 ? -2.220 -20.390 -1.791 1.00 83.88 82 CYS A C 1
ATOM 645 O O . CYS A 1 82 ? -2.163 -21.509 -1.279 1.00 83.88 82 CYS A O 1
ATOM 647 N N . ASP A 1 83 ? -2.038 -19.275 -1.083 1.00 79.19 83 ASP A N 1
ATOM 648 C CA . ASP A 1 83 ? -1.648 -19.274 0.318 1.00 79.19 83 ASP A CA 1
ATOM 649 C C . ASP A 1 83 ? -2.884 -19.120 1.214 1.00 79.19 83 ASP A C 1
ATOM 651 O O . ASP A 1 83 ? -3.626 -18.134 1.155 1.00 79.19 83 ASP A O 1
ATOM 655 N N . ALA A 1 84 ? -3.094 -20.131 2.060 1.00 73.44 84 ALA A N 1
ATOM 656 C CA . ALA A 1 84 ? -4.204 -20.213 2.999 1.00 73.44 84 ALA A CA 1
ATOM 657 C C . ALA A 1 84 ? -4.178 -19.103 4.065 1.00 73.44 84 ALA A C 1
ATOM 659 O O . ALA A 1 84 ? -5.206 -18.841 4.690 1.00 73.44 84 ALA A O 1
ATOM 660 N N . GLN A 1 85 ? -3.044 -18.423 4.265 1.00 75.75 85 GLN A N 1
ATOM 661 C CA . GLN A 1 85 ? -2.947 -17.279 5.174 1.00 75.75 85 GLN A CA 1
ATOM 662 C C . GLN A 1 85 ? -3.825 -16.096 4.740 1.00 75.75 85 GLN A C 1
ATOM 664 O O . GLN A 1 85 ? -4.218 -15.298 5.590 1.00 75.75 85 GLN A O 1
ATOM 669 N N . TYR A 1 86 ? -4.191 -16.014 3.454 1.00 72.25 86 TYR A N 1
ATOM 670 C CA . TYR A 1 86 ? -5.064 -14.962 2.926 1.00 72.25 86 TYR A CA 1
ATOM 671 C C . TYR A 1 86 ? -6.569 -15.292 2.996 1.00 72.25 86 TYR A C 1
ATOM 673 O O . TYR A 1 86 ? -7.396 -14.459 2.624 1.00 72.25 86 TYR A O 1
ATOM 681 N N . GLU A 1 87 ? -6.962 -16.488 3.458 1.00 68.06 87 GLU A N 1
ATOM 682 C CA . GLU A 1 87 ? -8.380 -16.883 3.549 1.00 68.06 87 GLU A CA 1
ATOM 683 C C . GLU A 1 87 ? -9.218 -16.004 4.502 1.00 68.06 87 GLU A C 1
ATOM 685 O O . GLU A 1 87 ? -10.311 -15.591 4.113 1.00 68.06 87 GLU A O 1
ATOM 690 N N . PRO A 1 88 ? -8.747 -15.637 5.712 1.00 76.50 88 PRO A N 1
ATOM 691 C CA . PRO A 1 88 ? -9.491 -14.756 6.613 1.00 76.50 88 PRO A CA 1
ATOM 692 C C . PRO A 1 88 ? -9.150 -13.262 6.436 1.00 76.50 88 PRO A C 1
ATOM 694 O O . PRO A 1 88 ? -9.320 -12.490 7.376 1.00 76.50 88 PRO A O 1
ATOM 697 N N . SER A 1 89 ? -8.639 -12.830 5.276 1.00 80.62 89 SER A N 1
ATOM 698 C CA . SER A 1 89 ? -8.132 -11.455 5.093 1.00 80.62 89 SER A CA 1
ATOM 699 C C . SER A 1 89 ? -9.147 -10.446 4.548 1.00 80.62 89 SER A C 1
ATOM 701 O O . SER A 1 89 ? -8.794 -9.282 4.381 1.00 80.62 89 SER A O 1
ATOM 703 N N . ALA A 1 90 ? -10.386 -10.854 4.255 1.00 88.12 90 ALA A N 1
ATOM 704 C CA . ALA A 1 90 ? -11.408 -9.940 3.746 1.00 88.12 90 ALA A CA 1
ATOM 705 C C . ALA A 1 90 ? -11.770 -8.854 4.776 1.00 88.12 90 ALA A C 1
ATOM 707 O O . ALA A 1 90 ? -11.908 -9.117 5.972 1.00 88.12 90 ALA A O 1
ATOM 708 N N . ILE A 1 91 ? -11.960 -7.629 4.293 1.00 90.94 91 ILE A N 1
ATOM 709 C CA . ILE A 1 91 ? -12.427 -6.496 5.087 1.00 90.94 91 ILE A CA 1
ATOM 710 C C . ILE A 1 91 ? -13.896 -6.724 5.450 1.00 90.94 91 ILE A C 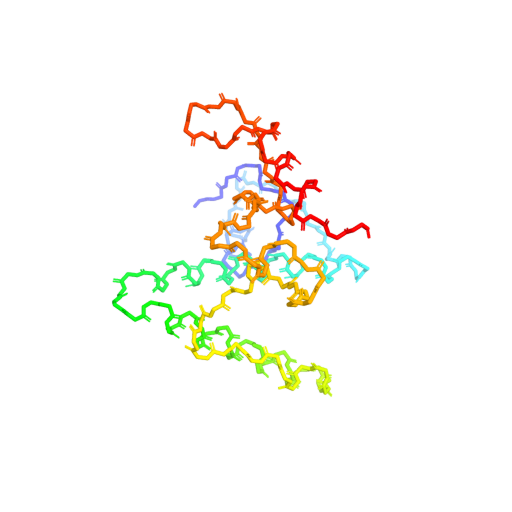1
ATOM 712 O O . ILE A 1 91 ? -14.726 -6.989 4.580 1.00 90.94 91 ILE A O 1
ATOM 716 N N . ASP A 1 92 ? -14.198 -6.584 6.740 1.00 91.12 92 ASP A N 1
ATOM 717 C CA . ASP A 1 92 ? -15.543 -6.692 7.301 1.00 91.12 92 ASP A CA 1
ATOM 718 C C . ASP A 1 92 ? -16.455 -5.539 6.837 1.00 91.12 92 ASP A C 1
ATOM 720 O O . ASP A 1 92 ? -16.051 -4.372 6.825 1.00 91.12 92 ASP A O 1
ATOM 724 N N . ASP A 1 93 ? -17.713 -5.858 6.518 1.00 84.62 93 ASP A N 1
ATOM 725 C CA . ASP A 1 93 ? -18.717 -4.914 5.998 1.00 84.62 93 ASP A CA 1
ATOM 726 C C . ASP A 1 93 ? -18.999 -3.721 6.925 1.00 84.62 93 ASP A C 1
ATOM 728 O O . ASP A 1 93 ? -19.490 -2.682 6.476 1.00 84.62 93 ASP A O 1
ATOM 732 N N . ARG A 1 94 ? -18.693 -3.837 8.225 1.00 88.31 94 ARG A N 1
ATOM 733 C CA . ARG A 1 94 ? -18.834 -2.734 9.186 1.00 88.31 94 ARG A CA 1
ATOM 734 C C . ARG A 1 94 ? -17.836 -1.605 8.935 1.00 88.31 94 ARG A C 1
ATOM 736 O O . ARG A 1 94 ? -18.034 -0.527 9.495 1.00 88.31 94 ARG A O 1
ATOM 743 N N . ALA A 1 95 ? -16.790 -1.829 8.133 1.00 86.69 95 ALA A N 1
ATOM 744 C CA . ALA A 1 95 ? -15.805 -0.813 7.761 1.00 86.69 95 ALA A CA 1
ATOM 745 C C . ALA A 1 95 ? -15.125 -0.140 8.969 1.00 86.69 95 ALA A C 1
ATOM 747 O O . ALA A 1 95 ? -14.937 1.077 9.001 1.00 86.69 95 ALA A O 1
ATOM 748 N N . GLN A 1 96 ? -14.808 -0.918 10.006 1.00 90.00 96 GLN A N 1
ATOM 749 C CA . GLN A 1 96 ? -14.283 -0.393 11.266 1.00 90.00 96 GLN A CA 1
ATOM 750 C C . GLN A 1 96 ? -12.767 -0.535 11.347 1.00 90.00 96 GLN A C 1
ATOM 752 O O . GLN A 1 96 ? -12.209 -1.587 11.047 1.00 90.00 96 GLN A O 1
ATOM 757 N N . GLN A 1 97 ? -12.112 0.511 11.840 1.00 88.25 97 GLN A N 1
ATOM 758 C CA . GLN A 1 97 ? -10.710 0.461 12.232 1.00 88.25 97 GLN A CA 1
ATOM 759 C C . GLN A 1 97 ? -10.611 0.184 13.735 1.00 88.25 97 GLN A C 1
ATOM 761 O O . GLN A 1 97 ? -11.229 0.878 14.546 1.00 88.25 97 GLN A O 1
ATOM 766 N N . LEU A 1 98 ? -9.808 -0.810 14.122 1.00 88.94 98 LEU A N 1
ATOM 767 C CA . LEU A 1 98 ? -9.468 -1.030 15.525 1.00 88.94 98 LEU A CA 1
ATOM 768 C C . LEU A 1 98 ? -8.516 0.080 15.985 1.00 88.94 98 LEU A C 1
ATOM 770 O O . LEU A 1 98 ? -7.376 0.151 15.537 1.00 88.94 98 LEU A O 1
ATOM 774 N N . LEU A 1 99 ? -8.993 0.958 16.867 1.00 82.88 99 LEU A N 1
ATOM 775 C CA . LEU A 1 99 ? -8.189 2.071 17.380 1.00 82.88 99 LEU A CA 1
ATOM 776 C C . LEU A 1 99 ? -7.403 1.678 18.634 1.00 82.88 99 LEU A C 1
ATOM 778 O O . LEU A 1 99 ? -6.245 2.051 18.771 1.00 82.88 99 LEU A O 1
ATOM 782 N N . ALA A 1 100 ? -8.012 0.927 19.546 1.00 80.00 100 ALA A N 1
ATOM 783 C CA . ALA A 1 100 ? -7.366 0.462 20.767 1.00 80.00 100 ALA A CA 1
ATOM 784 C C . ALA A 1 100 ? -7.960 -0.884 21.192 1.00 80.00 100 ALA A C 1
ATOM 786 O O . ALA A 1 100 ? -9.157 -1.120 21.013 1.00 80.00 100 ALA A O 1
ATOM 787 N N . LEU A 1 101 ? -7.134 -1.741 21.786 1.00 84.50 101 LEU A N 1
ATOM 788 C CA . LEU A 1 101 ? -7.532 -3.015 22.376 1.00 84.50 101 LEU A CA 1
ATOM 789 C C . LEU A 1 101 ? -6.841 -3.146 23.733 1.00 84.50 101 LEU A C 1
ATOM 791 O O . LEU A 1 101 ? -5.642 -2.937 23.826 1.00 84.50 101 LEU A O 1
ATOM 795 N N . PHE A 1 102 ? -7.593 -3.464 24.784 1.00 79.69 102 PHE A N 1
ATOM 796 C CA . PHE A 1 102 ? -7.057 -3.552 26.143 1.00 79.69 102 PHE A CA 1
ATOM 797 C C . PHE A 1 102 ? -7.825 -4.579 26.976 1.00 79.69 102 PHE A C 1
ATOM 799 O O . PHE A 1 102 ? -8.997 -4.881 26.727 1.00 79.69 102 PHE A O 1
ATOM 806 N N . HIS A 1 103 ? -7.170 -5.106 28.010 1.00 82.38 103 HIS A N 1
ATOM 807 C CA . HIS A 1 103 ? -7.797 -6.038 28.941 1.00 82.38 103 HIS A CA 1
ATOM 808 C C . HIS A 1 103 ? -8.794 -5.322 29.856 1.00 82.38 103 HIS A C 1
ATOM 810 O O . HIS A 1 103 ? -8.424 -4.446 30.635 1.00 82.38 103 HIS A O 1
ATOM 816 N N . LYS A 1 104 ? -10.053 -5.776 29.848 1.00 80.38 104 LYS A N 1
ATOM 817 C CA . LYS A 1 104 ? -11.129 -5.224 30.696 1.00 80.38 104 LYS A CA 1
ATOM 818 C C . LYS A 1 104 ? -10.825 -5.243 32.201 1.00 80.38 104 LYS A C 1
ATOM 820 O O . LYS A 1 104 ? -11.403 -4.461 32.937 1.00 80.38 104 LYS A O 1
ATOM 825 N N . GLN A 1 105 ? -9.977 -6.158 32.664 1.00 78.31 105 GLN A N 1
ATOM 826 C CA . GLN A 1 105 ? -9.687 -6.355 34.092 1.00 78.31 105 GLN A CA 1
ATOM 827 C C . GLN A 1 105 ? -8.433 -5.606 34.555 1.00 78.31 105 GLN A C 1
ATOM 829 O O . GLN A 1 105 ? -8.327 -5.266 35.727 1.00 78.31 105 GLN A O 1
ATOM 834 N N . ASN A 1 106 ? -7.512 -5.318 33.632 1.00 73.56 106 ASN A N 1
ATOM 835 C CA . ASN A 1 106 ? -6.185 -4.780 33.943 1.00 73.56 106 ASN A CA 1
ATOM 836 C C . ASN A 1 106 ? -5.977 -3.371 33.376 1.00 73.56 106 ASN A C 1
ATOM 838 O O . ASN A 1 106 ? -4.852 -2.884 33.344 1.00 73.56 106 ASN A O 1
ATOM 842 N N . SER A 1 107 ? -7.045 -2.722 32.906 1.00 72.31 107 SER A N 1
ATOM 843 C CA . SER A 1 107 ? -6.970 -1.391 32.318 1.00 72.31 107 SER A CA 1
ATOM 844 C C . SER A 1 107 ? -7.722 -0.374 33.175 1.00 72.31 107 SER A C 1
ATOM 846 O O . SER A 1 107 ? -8.915 -0.569 33.426 1.00 72.31 107 SER A O 1
ATOM 848 N N . PRO A 1 108 ? -7.086 0.742 33.580 1.00 73.00 108 PRO A N 1
ATOM 849 C CA . PRO A 1 108 ? -7.786 1.826 34.269 1.00 73.00 108 PRO A CA 1
ATOM 850 C C . PRO A 1 108 ? -8.914 2.418 33.403 1.00 73.00 108 PRO A C 1
ATOM 852 O O . PRO A 1 108 ? -9.939 2.841 33.933 1.00 73.00 108 PRO A O 1
ATOM 855 N N . TYR A 1 109 ? -8.782 2.338 32.073 1.00 73.00 109 TYR A N 1
ATOM 856 C CA . TYR A 1 109 ? -9.779 2.792 31.097 1.00 73.00 109 TYR A CA 1
ATOM 857 C C . TYR A 1 109 ? -11.013 1.884 31.003 1.00 73.00 109 TYR A C 1
ATOM 859 O O . TYR A 1 109 ? -12.004 2.250 30.380 1.00 73.00 109 TYR A O 1
ATOM 867 N N . ALA A 1 110 ? -10.984 0.688 31.601 1.00 69.44 110 ALA A N 1
ATOM 868 C CA . ALA A 1 110 ? -12.162 -0.174 31.659 1.00 69.44 110 ALA A CA 1
ATOM 869 C C . ALA A 1 110 ? -13.176 0.284 32.724 1.00 69.44 110 ALA A C 1
ATOM 871 O O . ALA A 1 110 ? -14.352 -0.073 32.646 1.00 69.44 110 ALA A O 1
ATOM 872 N N . LEU A 1 111 ? -12.718 1.054 33.719 1.00 66.38 111 LEU A N 1
ATOM 873 C CA . LEU A 1 111 ? -13.518 1.527 34.852 1.00 66.38 111 LEU A CA 1
ATOM 874 C C . LEU A 1 111 ? -13.970 2.982 34.679 1.00 66.38 111 LEU A C 1
ATOM 876 O O . LEU A 1 111 ? -15.032 3.360 35.175 1.00 66.38 111 LEU A O 1
ATOM 880 N N . THR A 1 112 ? -13.190 3.799 33.970 1.00 62.69 112 THR A N 1
ATOM 881 C CA . THR A 1 112 ? -13.523 5.195 33.680 1.00 62.69 112 THR A CA 1
ATOM 882 C C . THR A 1 112 ? -14.180 5.314 32.300 1.00 62.69 112 THR A C 1
ATOM 884 O O . THR A 1 112 ? -13.788 4.656 31.346 1.00 62.69 112 THR A O 1
ATOM 887 N N . LYS A 1 113 ? -15.190 6.186 32.149 1.00 59.94 113 LYS A N 1
ATOM 888 C CA . LYS A 1 113 ? -15.735 6.567 30.822 1.00 59.94 113 LYS A CA 1
ATOM 889 C C . LYS A 1 113 ? -14.797 7.518 30.056 1.00 59.94 113 LYS A C 1
ATOM 891 O O . LYS A 1 113 ? -15.230 8.198 29.128 1.00 59.94 113 LYS A O 1
ATOM 896 N N . GLU A 1 114 ? -13.550 7.640 30.495 1.00 66.69 114 GLU A N 1
ATOM 897 C CA . GLU A 1 114 ? -12.583 8.558 29.909 1.00 66.69 114 GLU A CA 1
ATOM 898 C C . GLU A 1 114 ? -12.064 7.994 28.587 1.00 66.69 114 GLU A C 1
ATOM 900 O O . GLU A 1 114 ? -11.881 6.788 28.425 1.00 66.69 114 GLU A O 1
ATOM 905 N N . SER A 1 115 ? -11.847 8.877 27.612 1.00 69.06 115 SER A N 1
ATOM 906 C CA . SER A 1 115 ? -11.264 8.488 26.332 1.00 69.06 115 SER A CA 1
ATOM 907 C C . SER A 1 115 ? -9.816 8.051 26.528 1.00 69.06 115 SER A C 1
ATOM 909 O O . SER A 1 115 ? -9.040 8.762 27.167 1.00 69.06 115 SER A O 1
ATOM 911 N N . ILE A 1 116 ? -9.436 6.937 25.910 1.00 77.44 116 ILE A N 1
ATOM 912 C CA . ILE A 1 116 ? -8.049 6.464 25.889 1.00 77.44 116 ILE A CA 1
ATOM 913 C C . ILE A 1 116 ? -7.174 7.546 25.236 1.00 77.44 116 ILE A C 1
ATOM 915 O O . ILE A 1 116 ? -7.509 7.998 24.133 1.00 77.44 116 ILE A O 1
ATOM 919 N N . PRO A 1 117 ? -6.076 7.979 25.882 1.00 79.94 117 PRO A N 1
ATOM 920 C CA . PRO A 1 117 ? -5.200 9.016 25.354 1.00 79.94 117 PRO A CA 1
ATOM 921 C C . PRO A 1 117 ? -4.375 8.460 24.189 1.00 79.94 117 PRO A C 1
ATOM 923 O O . PRO A 1 117 ? -3.237 8.069 24.371 1.00 79.94 117 PRO A O 1
ATOM 926 N N . ARG A 1 118 ? -4.951 8.407 22.984 1.00 82.19 118 ARG A N 1
ATOM 927 C CA . ARG A 1 118 ? -4.271 7.948 21.761 1.00 82.19 118 ARG A CA 1
ATOM 928 C C . ARG A 1 118 ? -3.795 9.120 20.902 1.00 82.19 118 ARG A C 1
ATOM 930 O O . ARG A 1 118 ? -4.543 10.101 20.785 1.00 82.19 118 ARG A O 1
ATOM 937 N N . PRO A 1 119 ? -2.621 9.037 20.258 1.00 82.56 119 PRO A N 1
ATOM 938 C CA . PRO A 1 119 ? -2.262 10.016 19.249 1.00 82.56 119 PRO A CA 1
ATOM 939 C C . PRO A 1 119 ? -3.235 9.955 18.066 1.00 82.56 119 PRO A C 1
ATOM 941 O O . PRO A 1 119 ? -3.833 8.923 17.741 1.00 82.56 119 PRO A O 1
ATOM 944 N N . VAL A 1 120 ? -3.433 11.114 17.452 1.00 77.62 120 VAL A N 1
ATOM 945 C CA . VAL A 1 120 ? -4.129 11.278 16.176 1.00 77.62 120 VAL A CA 1
ATOM 946 C C . VAL A 1 120 ? -3.166 11.117 14.997 1.00 77.62 120 VAL A C 1
ATOM 948 O O . VAL A 1 120 ? -3.618 10.792 13.902 1.00 77.62 120 VAL A O 1
ATOM 951 N N . THR A 1 121 ? -1.855 11.286 15.210 1.00 72.19 121 THR A N 1
ATOM 952 C CA . THR A 1 121 ? -0.812 10.958 14.225 1.00 72.19 121 THR A CA 1
ATOM 953 C C . THR A 1 121 ? -0.421 9.483 14.316 1.00 72.19 121 THR A C 1
ATOM 955 O O . THR A 1 121 ? -0.118 8.989 15.399 1.00 72.19 121 THR A O 1
ATOM 958 N N . SER A 1 122 ? -0.418 8.772 13.186 1.00 63.28 122 SER A N 1
ATOM 959 C CA . SER A 1 122 ? 0.000 7.365 13.125 1.00 63.28 122 SER A CA 1
ATOM 960 C C . SER A 1 122 ? 1.525 7.244 13.140 1.00 63.28 122 SER A C 1
ATOM 962 O O . SER A 1 122 ? 2.183 7.887 12.328 1.00 63.28 122 SER A O 1
ATOM 964 N N . LEU A 1 123 ? 2.088 6.371 13.982 1.00 55.25 123 LEU A N 1
ATOM 965 C CA . LEU A 1 123 ? 3.524 6.049 13.965 1.00 55.25 123 LEU A CA 1
ATOM 966 C C . LEU A 1 123 ? 3.965 5.247 12.729 1.00 55.25 123 LEU A C 1
ATOM 968 O O . LEU A 1 123 ? 5.149 5.215 12.408 1.00 55.25 123 LEU A O 1
ATOM 972 N N . SER A 1 124 ? 3.034 4.589 12.031 1.00 55.31 124 SER A N 1
ATOM 973 C CA . SER A 1 124 ? 3.330 3.791 10.830 1.00 55.31 124 SER A CA 1
ATOM 974 C C . SER A 1 124 ? 3.542 4.644 9.575 1.00 55.31 124 SER A C 1
ATOM 976 O O . SER A 1 124 ? 3.920 4.114 8.535 1.00 55.31 124 SER A O 1
ATOM 978 N N . ALA A 1 125 ? 3.267 5.947 9.652 1.00 59.50 125 ALA A N 1
ATOM 979 C CA . ALA A 1 125 ? 3.426 6.888 8.556 1.00 59.50 125 ALA A CA 1
ATOM 980 C C . ALA A 1 125 ? 4.407 7.992 8.965 1.00 59.50 125 ALA A C 1
ATOM 982 O O . ALA A 1 125 ? 4.384 8.467 10.098 1.00 59.50 125 ALA A O 1
ATOM 983 N N . SER A 1 126 ? 5.257 8.438 8.039 1.00 64.25 126 SER A N 1
ATOM 984 C CA . SER A 1 126 ? 6.113 9.601 8.269 1.00 64.25 126 SER A CA 1
ATOM 985 C C . SER A 1 126 ? 5.247 10.854 8.449 1.00 64.25 126 SER A C 1
ATOM 987 O O . SER A 1 126 ? 4.752 11.421 7.478 1.00 64.25 126 SER A O 1
ATOM 989 N N . SER A 1 127 ? 5.040 11.288 9.693 1.00 68.12 127 SER A N 1
ATOM 990 C CA . SER A 1 127 ? 4.427 12.584 10.001 1.00 68.12 127 SER A CA 1
ATOM 991 C C . SER A 1 127 ? 5.506 13.655 10.139 1.00 68.12 127 SER A C 1
ATOM 993 O O . SER A 1 127 ? 6.381 13.572 11.001 1.00 68.12 127 SER A O 1
ATOM 995 N N . LEU A 1 128 ? 5.443 14.668 9.276 1.00 77.12 128 LEU A N 1
ATOM 996 C CA . LEU A 1 128 ? 6.312 15.838 9.337 1.00 77.12 128 LEU A CA 1
ATOM 997 C C . LEU A 1 128 ? 5.711 16.868 10.294 1.00 77.12 128 LEU A C 1
ATOM 999 O O . LEU A 1 128 ? 4.742 17.517 9.927 1.00 77.12 128 LEU A O 1
ATOM 1003 N N . PHE A 1 129 ? 6.319 17.047 11.469 1.00 78.50 129 PHE A N 1
ATOM 1004 C CA . PHE A 1 129 ? 5.892 18.051 12.446 1.00 78.50 129 PHE A CA 1
ATOM 1005 C C . PHE A 1 129 ? 6.460 19.431 12.109 1.00 78.50 129 PHE A C 1
ATOM 1007 O O . PHE A 1 129 ? 7.632 19.706 12.364 1.00 78.50 129 PHE A O 1
ATOM 1014 N N . THR A 1 130 ? 5.630 20.312 11.551 1.00 80.75 130 THR A N 1
ATOM 1015 C CA . THR A 1 130 ? 6.039 21.667 11.123 1.00 80.75 130 THR A CA 1
ATOM 1016 C C . THR A 1 130 ? 5.805 22.745 12.183 1.00 80.75 130 THR A C 1
ATOM 1018 O O . THR A 1 130 ? 6.284 23.870 12.047 1.00 80.75 130 THR A O 1
ATOM 1021 N N . GLY A 1 131 ? 5.077 22.416 13.255 1.00 77.94 131 GLY A N 1
ATOM 1022 C CA . GLY A 1 131 ? 4.770 23.347 14.344 1.00 77.94 131 GLY A CA 1
ATOM 1023 C C . GLY A 1 131 ? 3.670 24.354 13.997 1.00 77.94 131 GLY A C 1
ATOM 1024 O O . GLY A 1 131 ? 3.566 25.392 14.653 1.00 77.94 131 GLY A O 1
ATOM 1025 N N . SER A 1 132 ? 2.853 24.071 12.977 1.00 81.62 132 SER A N 1
ATOM 1026 C CA . SER A 1 132 ? 1.746 24.952 12.597 1.00 81.62 132 SER A CA 1
ATOM 1027 C C . SER A 1 132 ? 0.631 24.964 13.656 1.00 81.62 132 SER A C 1
ATOM 1029 O O . SER A 1 132 ? 0.459 24.023 14.430 1.00 81.62 132 SER A O 1
ATOM 1031 N N . VAL A 1 133 ? -0.164 26.040 13.694 1.00 75.31 133 VAL A N 1
ATOM 1032 C CA . VAL A 1 133 ? -1.226 26.228 14.708 1.00 75.31 133 VAL A CA 1
ATOM 1033 C C . VAL A 1 133 ? -2.336 25.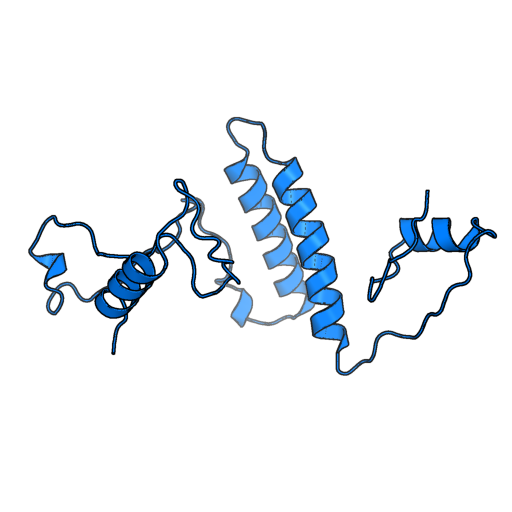172 14.602 1.00 75.31 133 VAL A C 1
ATOM 1035 O O . VAL A 1 133 ? -2.981 24.858 15.601 1.00 75.31 133 VAL A O 1
ATOM 1038 N N . HIS A 1 134 ? -2.551 24.614 13.410 1.00 76.69 134 HIS A N 1
ATOM 1039 C CA . HIS A 1 134 ? -3.588 23.614 13.141 1.00 76.69 134 HIS A CA 1
ATOM 1040 C C . HIS A 1 134 ? -3.066 22.173 13.177 1.00 76.69 134 HIS A C 1
ATOM 1042 O O . HIS A 1 134 ? -3.815 21.243 12.888 1.00 76.69 134 HIS A O 1
ATOM 1048 N N . GLU A 1 135 ? -1.800 21.982 13.539 1.00 77.81 135 GLU A N 1
ATOM 1049 C CA . GLU A 1 135 ? -1.158 20.679 13.586 1.00 77.81 135 GLU A CA 1
ATOM 1050 C C . GLU A 1 135 ? -1.106 20.124 15.021 1.00 77.81 135 GLU A C 1
ATOM 1052 O O . GLU A 1 135 ? -0.932 20.882 15.985 1.00 77.81 135 GLU A O 1
ATOM 1057 N N . PRO A 1 136 ? -1.230 18.796 15.199 1.00 78.44 136 PRO A N 1
ATOM 1058 C CA . PRO A 1 136 ? -0.956 18.155 16.476 1.00 78.44 136 PRO A CA 1
ATOM 1059 C C . PRO A 1 136 ? 0.462 18.479 16.956 1.00 78.44 136 PRO A C 1
ATOM 1061 O O . PRO A 1 136 ? 1.446 18.343 16.230 1.00 78.44 136 PRO A O 1
ATOM 1064 N N . ARG A 1 137 ? 0.593 18.908 18.212 1.00 84.31 137 ARG A N 1
ATOM 1065 C CA . ARG A 1 137 ? 1.907 19.212 18.782 1.00 84.31 137 ARG A CA 1
ATOM 1066 C C . ARG A 1 137 ? 2.658 17.916 19.049 1.00 84.31 137 ARG A C 1
ATOM 1068 O O . ARG A 1 137 ? 2.175 17.089 19.818 1.00 84.31 137 ARG A O 1
ATOM 1075 N N . LEU A 1 138 ? 3.880 17.818 18.528 1.00 86.06 138 LEU A N 1
ATOM 1076 C CA . LEU A 1 138 ? 4.769 16.667 18.701 1.00 86.06 138 LEU A CA 1
ATOM 1077 C C . LEU A 1 138 ? 4.816 16.166 20.154 1.00 86.06 138 LEU A C 1
ATOM 1079 O O . LEU A 1 138 ? 4.580 14.993 20.402 1.00 86.06 138 LEU A O 1
ATOM 1083 N N . HIS A 1 139 ? 5.045 17.048 21.134 1.00 86.50 139 HIS A N 1
ATOM 1084 C CA . HIS A 1 139 ? 5.153 16.629 22.539 1.00 86.50 139 HIS A CA 1
ATOM 1085 C C . HIS A 1 139 ? 3.849 16.053 23.111 1.00 86.50 139 HIS A C 1
ATOM 1087 O O . HIS A 1 139 ? 3.899 15.171 23.962 1.00 86.50 139 HIS A O 1
ATOM 1093 N N . VAL A 1 140 ? 2.690 16.535 22.652 1.00 86.75 140 VAL A N 1
ATOM 1094 C CA . VAL A 1 140 ? 1.381 16.018 23.078 1.00 86.75 140 VAL A CA 1
ATOM 1095 C C . VAL A 1 140 ? 1.138 14.646 22.460 1.00 86.75 140 VAL A C 1
ATOM 1097 O O . VAL A 1 140 ? 0.680 13.742 23.152 1.00 86.75 140 VAL A O 1
ATOM 1100 N N . GLU A 1 141 ? 1.463 14.480 21.179 1.00 87.19 141 GLU A N 1
ATOM 1101 C CA . GLU A 1 141 ? 1.322 13.199 20.485 1.00 87.19 141 GLU A CA 1
ATOM 1102 C C . GLU A 1 141 ? 2.269 12.146 21.067 1.00 87.19 141 GLU A C 1
ATOM 1104 O O . GLU A 1 141 ? 1.820 11.049 21.380 1.00 87.19 141 GLU A O 1
ATOM 1109 N N . PHE A 1 142 ? 3.525 12.503 21.358 1.00 85.75 142 PHE A N 1
ATOM 1110 C CA . PHE A 1 142 ? 4.458 11.623 22.070 1.00 85.75 142 PHE A CA 1
ATOM 1111 C C . PHE A 1 142 ? 3.980 11.254 23.475 1.00 85.75 142 PHE A C 1
ATOM 1113 O O . PHE A 1 142 ? 4.145 10.114 23.900 1.00 85.75 142 PHE A O 1
ATOM 1120 N N . GLN A 1 143 ? 3.395 12.193 24.222 1.00 86.44 143 GLN A N 1
ATOM 1121 C CA . GLN A 1 143 ? 2.888 11.892 25.560 1.00 86.44 143 GLN A CA 1
ATOM 1122 C C . GLN A 1 143 ? 1.718 10.905 25.509 1.00 86.44 143 GLN A C 1
ATOM 1124 O O . GLN A 1 143 ? 1.679 9.971 26.308 1.00 86.44 143 GLN A O 1
ATOM 1129 N N . LYS A 1 144 ? 0.782 11.105 24.575 1.00 86.62 144 LYS A N 1
ATOM 1130 C CA . LYS A 1 144 ? -0.323 10.167 24.342 1.00 86.62 144 LYS A CA 1
ATOM 1131 C C . LYS A 1 144 ? 0.202 8.806 23.907 1.00 86.62 144 LYS A C 1
ATOM 1133 O O . LYS A 1 144 ? -0.255 7.804 24.436 1.00 86.62 144 LYS A O 1
ATOM 1138 N N . GLU A 1 145 ? 1.199 8.774 23.025 1.00 82.81 145 GLU A N 1
ATOM 1139 C CA . GLU A 1 145 ? 1.854 7.534 22.613 1.00 82.81 145 GLU A CA 1
ATOM 1140 C C . GLU A 1 145 ? 2.362 6.766 23.837 1.00 82.81 145 GLU A C 1
ATOM 1142 O O . GLU A 1 145 ? 1.826 5.707 24.130 1.00 82.81 145 GLU A O 1
ATOM 1147 N N . ILE A 1 146 ? 3.249 7.363 24.645 1.00 84.19 146 ILE A N 1
ATOM 1148 C CA . ILE A 1 146 ? 3.806 6.740 25.863 1.00 84.19 146 ILE A CA 1
ATOM 1149 C C . ILE A 1 146 ? 2.713 6.227 26.815 1.00 84.19 146 ILE A C 1
ATOM 1151 O O . ILE A 1 146 ? 2.898 5.211 27.479 1.00 84.19 146 ILE A O 1
ATOM 1155 N N . GLN A 1 147 ? 1.593 6.943 26.926 1.00 82.38 147 GLN A N 1
ATOM 1156 C CA . GLN A 1 147 ? 0.481 6.558 27.799 1.00 82.38 147 GLN A CA 1
ATOM 1157 C C . GLN A 1 147 ? -0.394 5.443 27.219 1.00 82.38 147 GLN A C 1
ATOM 1159 O O . GLN A 1 147 ? -1.032 4.723 27.986 1.00 82.38 147 GLN A O 1
ATOM 1164 N N . SER A 1 148 ? -0.468 5.335 25.892 1.00 79.06 148 SER A N 1
ATOM 1165 C CA . SER A 1 148 ? -1.297 4.354 25.186 1.00 79.06 148 SER A CA 1
ATOM 1166 C C . SER A 1 148 ? -0.556 3.089 24.765 1.00 79.06 148 SER A C 1
ATOM 1168 O O . SER A 1 148 ? -1.218 2.088 24.502 1.00 79.06 148 SER A O 1
ATOM 1170 N N . SER A 1 149 ? 0.776 3.115 24.700 1.00 75.62 149 SER A N 1
ATOM 1171 C CA . SER A 1 149 ? 1.5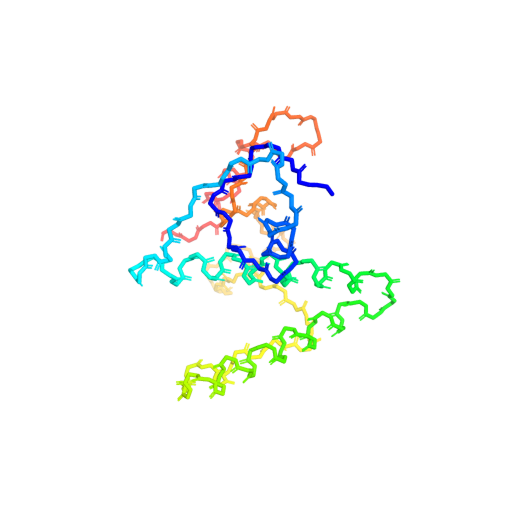78 1.937 24.386 1.00 75.62 149 SER A CA 1
ATOM 1172 C C . SER A 1 149 ? 1.547 0.943 25.548 1.00 75.62 149 SER A C 1
ATOM 1174 O O . SER A 1 149 ? 1.757 1.304 26.711 1.00 75.62 149 SER A O 1
ATOM 1176 N N . ASP A 1 150 ? 1.345 -0.333 25.227 1.00 68.75 150 ASP A N 1
ATOM 1177 C CA . ASP A 1 150 ? 1.734 -1.408 26.132 1.00 68.75 150 ASP A CA 1
ATOM 1178 C C . ASP A 1 150 ? 3.272 -1.421 26.235 1.00 68.75 150 ASP A C 1
ATOM 1180 O O . ASP A 1 150 ? 3.967 -1.096 25.271 1.00 68.75 150 ASP A O 1
ATOM 1184 N N . ARG A 1 151 ? 3.797 -1.724 27.427 1.00 54.88 151 ARG A N 1
ATOM 1185 C CA . ARG A 1 151 ? 5.244 -1.750 27.702 1.00 54.88 151 ARG A CA 1
ATOM 1186 C C . ARG A 1 151 ? 6.033 -2.651 26.758 1.00 54.88 151 ARG A C 1
ATOM 1188 O O . ARG A 1 151 ? 5.594 -3.804 26.557 1.00 54.88 151 ARG A O 1
#